Protein AF-A0A933E7H7-F1 (afdb_monomer_lite)

Structure (mmCIF, N/CA/C/O backbone):
data_AF-A0A933E7H7-F1
#
_entry.id   AF-A0A933E7H7-F1
#
loop_
_atom_site.group_PDB
_atom_site.id
_atom_site.type_symbol
_atom_site.label_atom_id
_atom_site.label_alt_id
_atom_site.label_comp_id
_atom_site.label_asym_id
_atom_site.label_entity_id
_atom_site.label_seq_id
_atom_site.pdbx_PDB_ins_code
_atom_site.Cartn_x
_atom_site.Cartn_y
_atom_site.Cartn_z
_atom_site.occupancy
_atom_site.B_iso_or_equiv
_atom_site.auth_seq_id
_atom_site.auth_comp_id
_atom_site.auth_asym_id
_atom_site.auth_atom_id
_atom_site.pdbx_PDB_model_num
ATOM 1 N N . MET A 1 1 ? -16.738 16.250 9.153 1.00 64.12 1 MET A N 1
ATOM 2 C CA . MET A 1 1 ? -16.605 14.952 9.856 1.00 64.12 1 MET A CA 1
ATOM 3 C C . MET A 1 1 ? -17.069 15.124 11.294 1.00 64.12 1 MET A C 1
ATOM 5 O O . MET A 1 1 ? -16.569 16.020 11.959 1.00 64.12 1 MET A O 1
ATOM 9 N N . SER A 1 2 ? -18.019 14.312 11.762 1.00 92.25 2 SER A N 1
ATOM 10 C CA . SER A 1 2 ? -18.434 14.313 13.175 1.00 92.25 2 SER A CA 1
ATOM 11 C C . SER A 1 2 ? -17.276 13.863 14.082 1.00 92.25 2 SER A C 1
ATOM 13 O O . SER A 1 2 ? -16.476 13.009 13.689 1.00 92.25 2 SER A O 1
ATOM 15 N N . VAL A 1 3 ? -17.199 14.408 15.302 1.00 93.88 3 VAL A N 1
ATOM 16 C CA . VAL A 1 3 ? -16.247 13.975 16.345 1.00 93.88 3 VAL A CA 1
ATOM 17 C C . VAL A 1 3 ? -16.380 12.473 16.614 1.00 93.88 3 VAL A C 1
ATOM 19 O O . VAL A 1 3 ? -15.382 11.773 16.784 1.00 93.88 3 VAL A O 1
ATOM 22 N N . GLU A 1 4 ? -17.605 11.953 16.569 1.00 95.25 4 GLU A N 1
ATOM 23 C CA . GLU A 1 4 ? -17.889 10.534 16.759 1.00 95.25 4 GLU A CA 1
ATOM 24 C C . GLU A 1 4 ? -17.349 9.678 15.606 1.00 95.25 4 GLU A C 1
ATOM 26 O O . GLU A 1 4 ? -16.718 8.648 15.843 1.00 95.25 4 GLU A O 1
ATOM 31 N N . ALA A 1 5 ? -17.527 10.129 14.359 1.00 96.44 5 ALA A N 1
ATOM 32 C CA . ALA A 1 5 ? -16.992 9.440 13.185 1.00 96.44 5 ALA A CA 1
ATOM 33 C C . ALA A 1 5 ? -15.457 9.367 13.234 1.00 96.44 5 ALA A C 1
ATOM 35 O O . ALA A 1 5 ? -14.878 8.312 12.982 1.00 96.44 5 ALA A O 1
ATOM 36 N N . LYS A 1 6 ? -14.796 10.462 13.638 1.00 97.25 6 LYS A N 1
ATOM 37 C CA . LYS A 1 6 ? -13.339 10.491 13.826 1.00 97.25 6 LYS A CA 1
ATOM 38 C C . LYS A 1 6 ? -12.887 9.506 14.908 1.00 97.25 6 LYS A C 1
ATOM 40 O O . LYS A 1 6 ? -11.928 8.773 14.692 1.00 97.25 6 LYS A O 1
ATOM 45 N N . ARG A 1 7 ? -13.577 9.459 16.052 1.00 97.62 7 ARG A N 1
ATOM 46 C CA . ARG A 1 7 ? -13.245 8.532 17.146 1.00 97.62 7 ARG A CA 1
ATOM 47 C C . ARG A 1 7 ? -13.382 7.070 16.715 1.00 97.62 7 ARG A C 1
ATOM 49 O O . ARG A 1 7 ? -12.482 6.283 16.990 1.00 97.62 7 ARG A O 1
ATOM 56 N N . LYS A 1 8 ? -14.476 6.721 16.029 1.00 97.94 8 LYS A N 1
ATOM 57 C CA . LYS A 1 8 ? -14.700 5.362 15.504 1.00 97.94 8 LYS A CA 1
ATOM 58 C C . LYS A 1 8 ? -13.614 4.965 14.506 1.00 97.94 8 LYS A C 1
ATOM 60 O O . LYS A 1 8 ? -13.065 3.877 14.620 1.00 97.94 8 LYS A O 1
ATOM 65 N N . LEU A 1 9 ? -13.253 5.869 13.593 1.00 97.44 9 LEU A N 1
ATOM 66 C CA . LEU A 1 9 ? -12.184 5.631 12.623 1.00 97.44 9 LEU A CA 1
ATOM 67 C C . LEU A 1 9 ? -10.837 5.349 13.305 1.00 97.44 9 LEU A C 1
ATOM 69 O O . LEU A 1 9 ? -10.169 4.385 12.950 1.00 97.44 9 LEU A O 1
ATOM 73 N N . LEU A 1 10 ? -10.445 6.160 14.291 1.00 97.81 10 LEU A N 1
ATOM 74 C CA . LEU A 1 10 ? -9.168 5.979 14.990 1.00 97.81 10 LEU A CA 1
ATOM 75 C C . LEU A 1 10 ? -9.119 4.661 15.77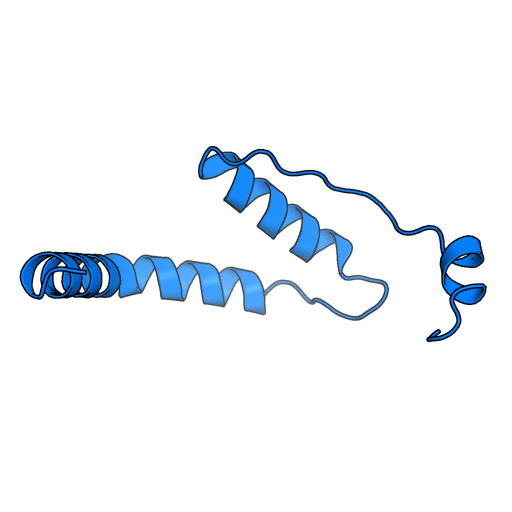3 1.00 97.81 10 LEU A C 1
ATOM 77 O O . LEU A 1 10 ? -8.133 3.938 15.673 1.00 97.81 10 LEU A O 1
ATOM 81 N N . ALA A 1 11 ? -10.201 4.308 16.473 1.00 98.31 11 ALA A N 1
ATOM 82 C CA . ALA A 1 11 ? -10.296 3.025 17.167 1.00 98.31 11 ALA A CA 1
ATOM 83 C C . ALA A 1 11 ? -10.158 1.836 16.197 1.00 98.31 11 ALA A C 1
ATOM 85 O O . ALA A 1 11 ? -9.494 0.849 16.508 1.00 98.31 11 ALA A O 1
ATOM 86 N N . GLU A 1 12 ? -10.732 1.952 14.999 1.00 98.19 12 GLU A N 1
ATOM 87 C CA . GLU A 1 12 ? -10.674 0.911 13.973 1.00 98.19 12 GLU A CA 1
ATOM 88 C C . GLU A 1 12 ? -9.270 0.738 13.370 1.00 98.19 12 GLU A C 1
ATOM 90 O O . GLU A 1 12 ? -8.869 -0.383 13.027 1.00 98.19 12 GLU A O 1
ATOM 95 N N . VAL A 1 13 ? -8.515 1.839 13.265 1.00 97.88 13 VAL A N 1
ATOM 96 C CA . VAL A 1 13 ? -7.098 1.841 12.871 1.00 97.88 13 VAL A CA 1
ATOM 97 C C . VAL A 1 13 ? -6.245 1.180 13.951 1.00 97.88 13 VAL A C 1
ATOM 99 O O . VAL A 1 13 ? -5.460 0.285 13.634 1.00 97.88 13 VAL A O 1
ATOM 102 N N . ASP A 1 14 ? -6.428 1.549 15.222 1.00 98.44 14 ASP A N 1
ATOM 103 C CA . ASP A 1 14 ? -5.677 0.953 16.333 1.00 98.44 14 ASP A CA 1
ATOM 104 C C . ASP A 1 14 ? -5.954 -0.550 16.470 1.00 98.44 14 ASP A C 1
ATOM 106 O O . ASP A 1 14 ? -5.016 -1.337 16.613 1.00 98.44 14 ASP A O 1
ATOM 110 N N . ALA A 1 15 ? -7.210 -0.975 16.303 1.00 98.62 15 ALA A N 1
ATOM 111 C CA . ALA A 1 15 ? -7.588 -2.390 16.271 1.00 98.62 15 ALA A CA 1
ATOM 112 C C . ALA A 1 15 ? -6.916 -3.175 15.123 1.00 98.62 15 ALA A C 1
ATOM 114 O O . ALA A 1 15 ? -6.813 -4.401 15.173 1.00 98.62 15 ALA A O 1
ATOM 115 N N . ARG A 1 16 ? -6.440 -2.491 14.072 1.00 98.19 16 ARG A N 1
ATOM 116 C CA . ARG A 1 16 ? -5.746 -3.081 12.912 1.00 98.19 16 ARG A CA 1
ATOM 117 C C . ARG A 1 16 ? -4.232 -2.986 12.969 1.00 98.19 16 ARG A C 1
ATOM 119 O O . ARG A 1 16 ? -3.590 -3.500 12.054 1.00 98.19 16 ARG A O 1
ATOM 126 N N . ARG A 1 17 ? -3.658 -2.391 14.016 1.00 98.31 17 ARG A N 1
ATOM 127 C CA . ARG A 1 17 ? -2.216 -2.137 14.137 1.00 98.31 17 ARG A CA 1
ATOM 128 C C . ARG A 1 17 ? -1.351 -3.343 13.760 1.00 98.31 17 ARG A C 1
ATOM 130 O O . ARG A 1 17 ? -0.429 -3.179 12.972 1.00 98.31 17 ARG A O 1
ATOM 137 N N . GLY A 1 18 ? -1.675 -4.543 14.249 1.00 98.56 18 GLY A N 1
ATOM 138 C CA . GLY A 1 18 ? -0.942 -5.771 13.907 1.00 98.56 18 GLY A CA 1
ATOM 139 C C . GLY A 1 18 ? -0.921 -6.054 12.401 1.00 98.56 18 GLY A C 1
ATOM 140 O O . GLY A 1 18 ? 0.147 -6.151 11.809 1.00 98.56 18 GLY A O 1
ATOM 141 N N . ARG A 1 19 ? -2.094 -6.048 11.752 1.00 97.50 19 ARG A N 1
ATOM 142 C CA . ARG A 1 19 ? -2.220 -6.250 10.295 1.00 97.50 19 ARG A CA 1
ATOM 143 C C . ARG A 1 19 ? -1.509 -5.171 9.475 1.00 97.50 19 ARG A C 1
ATOM 145 O O . ARG A 1 19 ? -1.020 -5.454 8.385 1.00 97.50 19 ARG A O 1
ATOM 152 N N . ILE A 1 20 ? -1.478 -3.933 9.972 1.00 97.88 20 ILE A N 1
ATOM 153 C CA . ILE A 1 20 ? -0.758 -2.823 9.331 1.00 97.88 20 ILE A CA 1
ATOM 154 C C . ILE A 1 20 ? 0.753 -3.063 9.412 1.00 97.88 20 ILE A C 1
ATOM 156 O O . ILE A 1 20 ? 1.446 -2.909 8.410 1.00 97.88 20 ILE A O 1
ATOM 160 N N . ILE A 1 21 ? 1.256 -3.481 10.576 1.00 98.62 21 ILE A N 1
ATOM 161 C CA . ILE A 1 21 ? 2.672 -3.818 10.769 1.00 98.62 21 ILE A CA 1
ATOM 162 C C . ILE A 1 21 ? 3.071 -5.008 9.890 1.00 98.62 21 ILE A C 1
ATOM 164 O O . ILE A 1 21 ? 4.101 -4.943 9.230 1.00 98.62 21 ILE A O 1
ATOM 168 N N . GLU A 1 22 ? 2.257 -6.061 9.823 1.00 98.31 22 GLU A N 1
ATOM 169 C CA . GLU A 1 22 ? 2.506 -7.219 8.953 1.00 98.31 22 GLU A CA 1
ATOM 170 C C . GLU A 1 22 ? 2.571 -6.822 7.474 1.00 98.31 22 GLU A C 1
ATOM 172 O O . GLU A 1 22 ? 3.470 -7.254 6.753 1.00 98.31 22 GLU A O 1
ATOM 177 N N . LEU A 1 23 ? 1.648 -5.964 7.022 1.00 97.56 23 LEU A N 1
ATOM 178 C CA . LEU A 1 23 ? 1.679 -5.434 5.661 1.00 97.56 23 LEU A CA 1
ATOM 179 C C . LEU A 1 23 ? 2.960 -4.630 5.413 1.00 97.56 23 LEU A C 1
ATOM 181 O O . LEU A 1 23 ? 3.618 -4.849 4.403 1.00 97.56 23 LEU A O 1
ATOM 185 N N . LEU A 1 24 ? 3.343 -3.748 6.340 1.00 98.25 24 LEU A N 1
ATOM 186 C CA . LEU A 1 24 ? 4.581 -2.976 6.238 1.00 98.25 24 LEU A CA 1
ATOM 187 C C . LEU A 1 24 ? 5.815 -3.885 6.169 1.00 98.25 24 LEU A C 1
ATOM 189 O O . LEU A 1 24 ? 6.691 -3.669 5.340 1.00 98.25 24 LEU A O 1
ATOM 193 N N . GLN A 1 25 ? 5.880 -4.919 7.008 1.00 98.56 25 GLN A N 1
ATOM 194 C CA . GLN A 1 25 ? 6.978 -5.882 6.990 1.00 98.56 25 GLN A CA 1
ATOM 195 C C . GLN A 1 25 ? 7.058 -6.633 5.659 1.00 98.56 25 GLN A C 1
ATOM 197 O O . GLN A 1 25 ? 8.159 -6.842 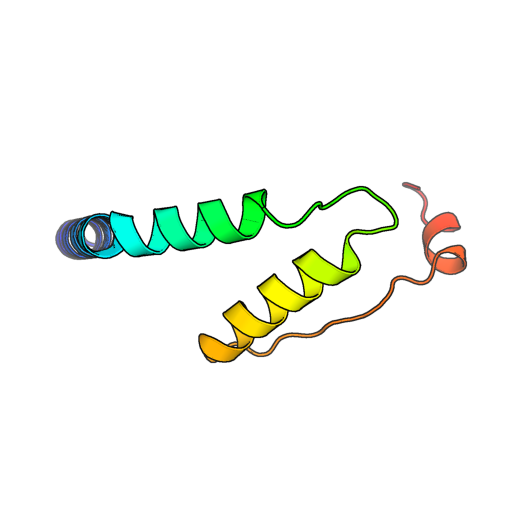5.160 1.00 98.56 25 GLN A O 1
ATOM 202 N N . ALA A 1 26 ? 5.921 -7.029 5.081 1.00 98.00 26 ALA A N 1
ATOM 203 C CA . ALA A 1 26 ? 5.891 -7.659 3.764 1.00 98.00 26 ALA A CA 1
ATOM 204 C C . ALA A 1 26 ? 6.408 -6.708 2.672 1.00 98.00 26 ALA A C 1
ATOM 206 O O . ALA A 1 26 ? 7.251 -7.116 1.882 1.00 98.00 26 ALA A O 1
ATOM 207 N N . LEU A 1 27 ? 5.980 -5.438 2.689 1.00 97.69 27 LEU A N 1
ATOM 208 C CA . LEU A 1 27 ? 6.454 -4.418 1.746 1.00 97.69 27 LEU A CA 1
ATOM 209 C C . LEU A 1 27 ? 7.973 -4.205 1.849 1.00 97.69 27 LEU A C 1
ATOM 211 O O . LEU A 1 27 ? 8.648 -4.168 0.833 1.00 97.69 27 LEU A O 1
ATOM 215 N N . VAL A 1 28 ? 8.520 -4.111 3.066 1.00 97.31 28 VAL A N 1
ATOM 216 C CA . VAL A 1 28 ? 9.962 -3.880 3.293 1.00 97.31 28 VAL A CA 1
ATOM 217 C C . VAL A 1 28 ? 10.827 -5.084 2.901 1.00 97.31 28 VAL A C 1
ATOM 219 O O . VAL A 1 28 ? 11.999 -4.917 2.578 1.00 97.31 28 VAL A O 1
ATOM 222 N N . ARG A 1 29 ? 10.284 -6.306 2.944 1.00 97.62 29 ARG A N 1
ATOM 223 C CA . ARG A 1 29 ? 11.029 -7.526 2.584 1.00 97.62 29 ARG A CA 1
ATOM 224 C C . ARG A 1 29 ? 11.238 -7.692 1.083 1.00 97.62 29 ARG A C 1
A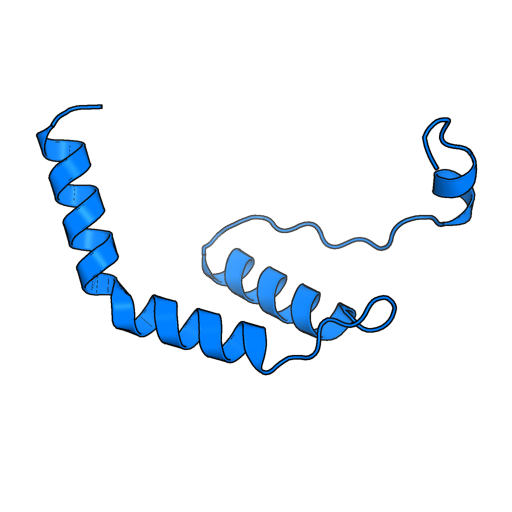TOM 226 O O . ARG A 1 29 ? 12.153 -8.419 0.713 1.00 97.62 29 ARG A O 1
ATOM 233 N N . ILE A 1 30 ? 10.397 -7.074 0.258 1.00 97.75 30 ILE A N 1
ATOM 234 C CA . ILE A 1 30 ? 10.487 -7.154 -1.199 1.00 97.75 30 ILE A CA 1
ATOM 235 C C . ILE A 1 30 ? 11.328 -5.959 -1.672 1.00 97.75 30 ILE A C 1
ATOM 237 O O . ILE A 1 30 ? 10.895 -4.817 -1.495 1.00 97.75 30 ILE A O 1
ATOM 241 N N . PRO A 1 31 ? 12.529 -6.172 -2.238 1.00 95.50 31 PRO A N 1
ATOM 242 C CA . PRO A 1 31 ? 13.340 -5.082 -2.763 1.00 95.50 31 PRO A CA 1
ATOM 243 C C . PRO A 1 31 ? 12.583 -4.299 -3.843 1.00 95.50 31 PRO A C 1
ATOM 245 O O . PRO A 1 31 ? 12.023 -4.873 -4.769 1.00 95.50 31 PRO A O 1
ATOM 248 N N . SER A 1 32 ? 12.576 -2.973 -3.726 1.00 95.44 32 SER A N 1
ATOM 249 C CA . SER A 1 32 ? 11.922 -2.057 -4.668 1.00 95.44 32 SER A CA 1
ATOM 250 C C . SER A 1 32 ? 12.950 -1.126 -5.316 1.00 95.44 32 SER A C 1
ATOM 252 O O . SER A 1 32 ? 12.847 0.100 -5.223 1.00 95.44 32 SER A O 1
ATOM 254 N N . VAL A 1 33 ? 14.018 -1.710 -5.857 1.00 94.75 33 VAL A N 1
ATOM 255 C CA . VAL A 1 33 ? 15.101 -0.968 -6.516 1.00 94.75 33 VAL A CA 1
ATOM 256 C C . VAL A 1 33 ? 14.621 -0.530 -7.894 1.00 94.75 33 VAL A C 1
ATOM 258 O O . VAL A 1 33 ? 13.993 -1.319 -8.586 1.00 94.75 33 VAL A O 1
ATOM 261 N N . THR A 1 34 ? 14.924 0.708 -8.290 1.00 90.88 34 THR A N 1
ATOM 262 C CA . THR A 1 34 ? 14.561 1.238 -9.612 1.00 90.88 34 THR A CA 1
ATOM 263 C C . THR A 1 34 ? 15.077 0.340 -10.740 1.00 90.88 34 THR A C 1
ATOM 265 O O . THR A 1 34 ? 16.275 0.069 -10.814 1.00 90.88 34 THR A O 1
ATOM 268 N N . GLY A 1 35 ? 14.176 -0.067 -11.629 1.00 89.12 35 GLY A N 1
ATOM 269 C CA . GLY A 1 35 ? 14.395 -1.038 -12.701 1.00 89.12 35 GLY A CA 1
ATOM 270 C C . GLY A 1 35 ? 14.047 -2.486 -12.328 1.00 89.12 35 GLY A C 1
ATOM 271 O O . GLY A 1 35 ? 13.980 -3.330 -13.217 1.00 89.12 35 GLY A O 1
ATOM 272 N N . GLU A 1 36 ? 13.805 -2.782 -11.050 1.00 91.50 36 GLU A N 1
ATOM 273 C CA . GLU A 1 36 ? 13.516 -4.127 -10.526 1.00 91.50 36 GLU A CA 1
ATOM 274 C C . GLU A 1 36 ? 12.255 -4.155 -9.636 1.00 91.50 36 GLU A C 1
ATOM 276 O O . GLU A 1 36 ? 11.933 -5.166 -9.014 1.00 91.50 36 GLU A O 1
ATOM 281 N N . GLU A 1 37 ? 11.487 -3.065 -9.580 1.00 94.69 37 GLU A N 1
ATOM 282 C CA . GLU A 1 37 ? 10.325 -2.915 -8.697 1.00 94.69 37 GLU A CA 1
ATOM 283 C C . GLU A 1 37 ? 9.070 -3.711 -9.108 1.00 94.69 37 GLU A C 1
ATOM 285 O O . GLU A 1 37 ? 8.043 -3.642 -8.426 1.00 94.69 37 GLU A O 1
ATOM 290 N N . GLY A 1 38 ? 9.119 -4.489 -10.192 1.00 94.38 38 GLY A N 1
ATOM 291 C CA . GLY A 1 38 ? 7.957 -5.230 -10.695 1.00 94.38 38 GLY A CA 1
ATOM 292 C C . GLY A 1 38 ? 7.344 -6.185 -9.659 1.00 94.38 38 GLY A C 1
ATOM 293 O O . GLY A 1 38 ? 6.120 -6.295 -9.557 1.00 94.38 38 GLY A O 1
ATOM 294 N N . GLU A 1 39 ? 8.171 -6.827 -8.825 1.00 96.00 39 GLU A N 1
ATOM 295 C CA . GLU A 1 39 ? 7.697 -7.748 -7.781 1.00 96.00 39 GLU A CA 1
ATOM 296 C C . GLU A 1 39 ? 6.840 -7.027 -6.726 1.00 96.00 39 GLU A C 1
ATOM 298 O O . GLU A 1 39 ? 5.720 -7.455 -6.419 1.00 96.00 39 GLU A O 1
ATOM 303 N N . ILE A 1 40 ? 7.326 -5.897 -6.200 1.00 97.44 40 ILE A N 1
ATOM 304 C CA . ILE A 1 40 ? 6.598 -5.126 -5.185 1.00 97.44 40 ILE A CA 1
ATOM 305 C C . ILE A 1 40 ? 5.328 -4.492 -5.763 1.00 97.44 40 ILE A C 1
ATOM 307 O O . ILE A 1 40 ? 4.291 -4.473 -5.096 1.00 97.44 40 ILE A O 1
ATOM 311 N N . GLN A 1 41 ? 5.365 -4.022 -7.013 1.00 97.00 41 GLN A N 1
ATOM 312 C CA . GLN A 1 41 ? 4.191 -3.471 -7.690 1.00 97.00 41 GLN A CA 1
ATOM 313 C C . GLN A 1 41 ? 3.108 -4.543 -7.873 1.00 97.00 41 GLN A C 1
ATOM 315 O O . GLN A 1 41 ? 1.936 -4.288 -7.581 1.00 97.00 41 GLN A O 1
ATOM 320 N N . GLY A 1 42 ? 3.496 -5.765 -8.255 1.00 97.50 42 GLY A N 1
ATOM 321 C CA . GLY A 1 42 ? 2.596 -6.916 -8.335 1.00 97.50 42 GLY A CA 1
ATOM 322 C C . GLY A 1 42 ? 1.957 -7.262 -6.986 1.00 97.50 42 GLY A C 1
ATOM 323 O O . GLY A 1 42 ? 0.736 -7.428 -6.904 1.00 97.50 42 GLY A O 1
ATOM 324 N N . PHE A 1 43 ? 2.754 -7.290 -5.914 1.00 98.06 43 PHE A N 1
ATOM 325 C CA . PHE A 1 43 ? 2.264 -7.509 -4.549 1.00 98.06 43 PHE A CA 1
ATOM 326 C C . PHE A 1 43 ? 1.229 -6.453 -4.123 1.00 98.06 43 PHE A C 1
ATOM 328 O O . PHE A 1 43 ? 0.163 -6.787 -3.593 1.00 98.06 43 PHE A O 1
ATOM 335 N N . VAL A 1 44 ? 1.504 -5.170 -4.378 1.00 97.88 44 VAL A N 1
ATOM 336 C CA . VAL A 1 44 ? 0.578 -4.071 -4.060 1.00 97.88 44 VAL A CA 1
ATOM 337 C C . VAL A 1 44 ? -0.704 -4.179 -4.886 1.00 97.88 44 VAL A C 1
ATOM 339 O O . VAL A 1 44 ? -1.798 -4.065 -4.328 1.00 97.88 44 VAL A O 1
ATOM 342 N N . ALA A 1 45 ? -0.594 -4.453 -6.187 1.00 98.25 45 ALA A N 1
ATOM 343 C CA . ALA A 1 45 ? -1.747 -4.595 -7.068 1.00 98.25 45 ALA A CA 1
ATOM 344 C C . ALA A 1 45 ? -2.676 -5.727 -6.609 1.00 98.25 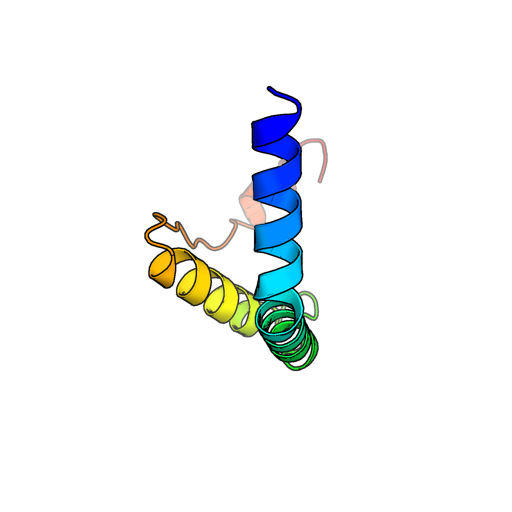45 ALA A C 1
ATOM 346 O O . ALA A 1 45 ? -3.894 -5.553 -6.536 1.00 98.25 45 ALA A O 1
ATOM 347 N N . GLU A 1 46 ? -2.113 -6.876 -6.236 1.00 98.12 46 GLU A N 1
ATOM 348 C CA . GLU A 1 46 ? -2.883 -8.002 -5.714 1.00 98.12 46 GLU A CA 1
ATOM 349 C C . GLU A 1 46 ? -3.594 -7.650 -4.400 1.00 98.12 46 GLU A C 1
ATOM 351 O O . GLU A 1 46 ? -4.779 -7.948 -4.218 1.00 98.12 46 GLU A O 1
ATOM 356 N N . ARG A 1 47 ? -2.904 -6.942 -3.498 1.00 97.38 47 ARG A N 1
ATOM 357 C CA . ARG A 1 47 ? -3.482 -6.484 -2.233 1.00 97.38 47 ARG A CA 1
ATOM 358 C C . ARG A 1 47 ? -4.660 -5.535 -2.444 1.00 97.38 47 ARG A C 1
ATOM 360 O O . ARG A 1 47 ? -5.672 -5.693 -1.763 1.00 97.38 47 ARG A O 1
ATOM 367 N N . LEU A 1 48 ? -4.546 -4.585 -3.371 1.00 98.00 48 LEU A N 1
ATOM 368 C CA . LEU A 1 48 ? -5.614 -3.640 -3.709 1.00 98.00 48 LEU A CA 1
ATOM 369 C C . LEU A 1 48 ? -6.814 -4.354 -4.353 1.00 98.00 48 LEU A C 1
ATOM 371 O O . LEU A 1 48 ? -7.953 -4.113 -3.950 1.00 98.00 48 LEU A O 1
ATOM 375 N N . ARG A 1 49 ? -6.577 -5.317 -5.253 1.00 98.31 49 ARG A N 1
ATOM 376 C CA . ARG A 1 49 ? -7.644 -6.163 -5.822 1.00 98.31 49 ARG A CA 1
ATOM 377 C C . ARG A 1 49 ? -8.383 -6.953 -4.744 1.00 98.31 49 ARG A C 1
ATOM 379 O O . ARG A 1 49 ? -9.610 -6.982 -4.736 1.00 98.31 49 ARG A O 1
ATOM 386 N N . ARG A 1 50 ? -7.666 -7.527 -3.769 1.00 97.12 50 ARG A N 1
ATOM 387 C CA . ARG A 1 50 ? -8.278 -8.203 -2.605 1.00 97.12 50 ARG A CA 1
ATOM 388 C C . ARG A 1 50 ? -9.107 -7.261 -1.722 1.00 97.12 50 ARG A C 1
ATOM 390 O O . ARG A 1 50 ? -9.960 -7.734 -0.978 1.00 97.12 50 ARG A O 1
ATOM 397 N N . MET A 1 51 ? -8.870 -5.949 -1.783 1.00 96.50 51 MET A N 1
ATOM 398 C CA . MET A 1 51 ? -9.701 -4.934 -1.118 1.00 96.50 51 MET A CA 1
ATOM 399 C C . MET A 1 51 ? -10.947 -4.552 -1.934 1.00 96.50 51 MET A C 1
ATOM 401 O O . MET A 1 51 ? -11.733 -3.728 -1.472 1.00 96.50 51 MET A O 1
ATOM 405 N N . GLY A 1 52 ? -11.146 -5.153 -3.112 1.00 98.25 52 GLY A N 1
ATOM 406 C CA . GLY A 1 52 ? -12.269 -4.875 -4.008 1.00 98.25 52 GLY A CA 1
ATOM 407 C C . GLY A 1 52 ? -12.057 -3.657 -4.906 1.00 98.25 52 GLY A C 1
ATOM 408 O O . GLY A 1 52 ? -13.028 -3.130 -5.440 1.00 98.25 52 GLY A O 1
ATOM 409 N N . LEU A 1 53 ? -10.814 -3.188 -5.050 1.00 98.50 53 LEU A N 1
ATOM 410 C CA . LEU A 1 53 ? -10.482 -2.071 -5.929 1.00 98.50 53 LEU A CA 1
ATOM 411 C C . LEU A 1 53 ? -10.201 -2.567 -7.349 1.00 98.50 53 LEU A C 1
ATOM 413 O O . LEU A 1 53 ? -9.593 -3.622 -7.545 1.00 98.50 53 LEU A O 1
ATOM 417 N N . GLU A 1 54 ? -10.597 -1.765 -8.333 1.00 98.12 54 GLU A N 1
ATOM 418 C CA . GLU A 1 54 ? -10.113 -1.897 -9.702 1.00 98.12 54 GLU A CA 1
ATOM 419 C C . GLU A 1 54 ? -8.669 -1.389 -9.765 1.00 98.12 54 GLU A C 1
ATOM 421 O O . GLU A 1 54 ? -8.353 -0.320 -9.238 1.00 98.12 54 GLU A O 1
ATOM 426 N N . VAL A 1 55 ? -7.777 -2.188 -10.351 1.00 98.06 55 VAL A N 1
ATOM 427 C CA . VAL A 1 55 ? -6.343 -1.889 -10.392 1.00 98.06 55 VAL A CA 1
ATOM 428 C C . VAL A 1 55 ? -5.838 -2.070 -11.808 1.00 98.06 55 VAL A C 1
ATOM 430 O O . VAL A 1 55 ? -5.727 -3.205 -12.289 1.00 98.06 55 VAL A O 1
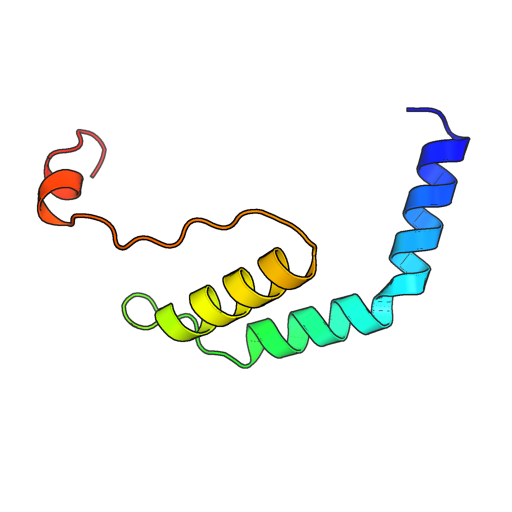ATOM 433 N N . ASP A 1 56 ?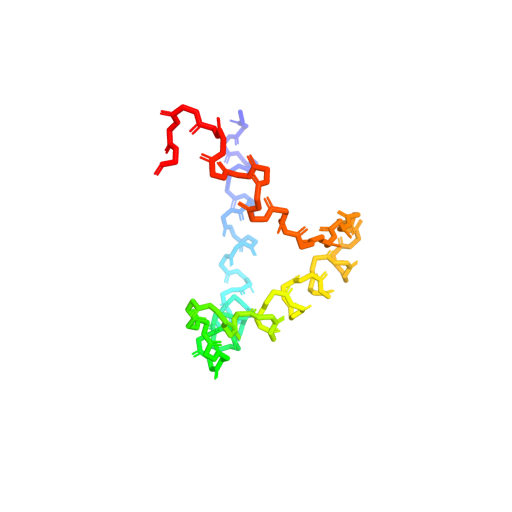 -5.490 -0.943 -12.414 1.00 97.81 56 ASP A N 1
ATOM 434 C CA . ASP A 1 56 ? -4.761 -0.876 -13.669 1.00 97.81 56 ASP A CA 1
ATOM 435 C C . ASP A 1 56 ? -3.253 -1.009 -13.410 1.00 97.81 56 ASP A C 1
ATOM 437 O O . ASP A 1 56 ? -2.704 -0.363 -12.514 1.00 97.81 56 ASP A O 1
ATOM 441 N N . VAL A 1 57 ? -2.598 -1.888 -14.166 1.00 96.06 57 VAL A N 1
ATOM 442 C CA . VAL A 1 57 ? -1.152 -2.131 -14.103 1.00 96.06 57 VAL A CA 1
ATOM 443 C C . VAL A 1 57 ? -0.631 -2.042 -15.525 1.00 96.06 57 VAL A C 1
ATOM 445 O O . VAL A 1 57 ? -1.024 -2.836 -16.379 1.00 96.06 57 VAL A O 1
ATOM 448 N N . TRP A 1 58 ? 0.252 -1.082 -15.765 1.00 94.62 58 TRP A N 1
ATOM 449 C CA . TRP A 1 58 ? 0.785 -0.771 -17.083 1.00 94.62 58 TRP A CA 1
ATOM 450 C C . TRP A 1 58 ? 2.260 -0.386 -16.975 1.00 94.62 58 TRP A C 1
ATOM 452 O O . TRP A 1 58 ? 2.704 0.125 -15.948 1.00 94.62 58 TRP A O 1
ATOM 462 N N . GLU A 1 59 ? 3.002 -0.626 -18.053 1.00 90.62 59 GLU A N 1
ATOM 463 C CA . GLU A 1 59 ? 4.397 -0.207 -18.192 1.00 90.62 59 GLU A CA 1
ATOM 464 C C . GLU A 1 59 ? 4.465 1.136 -18.924 1.00 90.62 59 GLU A C 1
ATOM 466 O O . GLU A 1 59 ? 3.820 1.292 -19.971 1.00 90.62 59 GLU A O 1
ATOM 471 N N . PRO A 1 60 ? 5.232 2.116 -18.424 1.00 88.62 60 PRO A N 1
ATOM 472 C CA . PRO A 1 60 ? 5.355 3.395 -19.093 1.00 88.62 60 PRO A CA 1
ATOM 473 C C . PRO A 1 60 ? 6.172 3.325 -20.384 1.00 88.62 60 PRO A C 1
ATOM 475 O O . PRO A 1 60 ? 7.238 2.717 -20.445 1.00 88.62 60 PRO A O 1
ATOM 478 N N . ASP A 1 61 ? 5.706 4.033 -21.418 1.00 90.81 61 ASP A N 1
ATOM 479 C CA . ASP A 1 61 ? 6.479 4.227 -22.646 1.00 90.81 61 ASP A CA 1
ATOM 480 C C . ASP A 1 61 ? 7.607 5.238 -22.397 1.00 90.81 61 ASP A C 1
ATOM 482 O O . ASP A 1 61 ? 7.402 6.454 -22.327 1.00 90.81 61 ASP A O 1
ATOM 486 N N . TRP A 1 62 ? 8.821 4.709 -22.277 1.00 88.19 62 TRP A N 1
ATOM 487 C CA . TRP A 1 62 ? 10.034 5.477 -22.021 1.00 88.19 62 TRP A CA 1
ATOM 488 C C . TRP A 1 62 ? 10.341 6.517 -23.106 1.00 88.19 62 TRP A C 1
ATOM 490 O O . TRP A 1 62 ? 10.773 7.632 -22.804 1.00 88.19 62 TRP A O 1
ATOM 500 N N . GLU A 1 63 ? 10.099 6.187 -24.375 1.00 92.25 63 GLU A N 1
ATOM 501 C CA . GLU A 1 63 ? 10.369 7.095 -25.492 1.00 92.25 63 GLU A CA 1
ATOM 502 C C . GLU A 1 63 ? 9.313 8.197 -25.590 1.00 92.25 63 GLU A C 1
ATOM 504 O O . GLU A 1 63 ? 9.614 9.313 -26.024 1.00 92.25 63 GLU A O 1
ATOM 509 N N . ALA A 1 64 ? 8.082 7.920 -25.161 1.00 92.25 64 ALA A N 1
ATOM 510 C CA . ALA A 1 64 ? 7.072 8.954 -24.981 1.00 92.25 64 ALA A CA 1
ATOM 511 C C . ALA A 1 64 ? 7.410 9.875 -23.797 1.00 92.25 64 ALA A C 1
ATOM 513 O O . ALA A 1 64 ? 7.324 11.096 -23.938 1.00 92.25 64 ALA A O 1
ATOM 514 N N . LEU A 1 65 ? 7.846 9.315 -22.662 1.00 90.50 65 LEU A N 1
ATOM 515 C CA . LEU A 1 65 ? 8.187 10.079 -21.456 1.00 90.50 65 LEU A CA 1
ATOM 516 C C . LEU A 1 65 ? 9.319 11.081 -21.691 1.00 90.50 65 LEU A C 1
ATOM 518 O O . LEU A 1 65 ? 9.184 12.236 -21.296 1.00 90.50 65 LEU A O 1
ATOM 522 N N . LYS A 1 66 ? 10.381 10.690 -22.404 1.00 92.44 66 LYS A N 1
ATOM 523 C CA . LYS A 1 66 ? 11.508 11.577 -22.758 1.00 92.44 66 LYS A CA 1
ATOM 524 C C . LYS A 1 66 ? 11.115 12.834 -23.532 1.00 92.44 66 LYS A C 1
ATOM 526 O O . LYS A 1 66 ? 11.879 13.792 -23.581 1.00 92.44 66 LYS A O 1
ATOM 531 N N . LYS A 1 67 ? 9.955 12.824 -24.192 1.00 94.31 67 LYS A N 1
ATOM 532 C CA . LYS A 1 67 ? 9.444 13.974 -24.954 1.00 94.31 67 LYS A CA 1
ATOM 533 C C . LYS A 1 67 ? 8.696 14.968 -24.063 1.00 94.31 67 LYS A C 1
ATOM 535 O O . LYS A 1 67 ? 8.320 16.037 -24.539 1.00 94.31 67 LYS A O 1
ATOM 540 N N . HIS A 1 68 ? 8.438 14.620 -22.801 1.00 92.38 68 HIS A N 1
ATOM 541 C CA . HIS A 1 68 ? 7.722 15.475 -21.868 1.00 92.38 68 HIS A CA 1
ATOM 542 C C . HIS A 1 68 ? 8.615 16.652 -21.423 1.00 92.38 68 HIS A C 1
ATOM 544 O O . HIS A 1 68 ? 9.761 16.423 -21.051 1.00 92.38 68 HIS A O 1
ATOM 550 N N . PRO A 1 69 ? 8.117 17.905 -21.375 1.00 91.19 69 PRO A N 1
ATOM 551 C CA . PRO A 1 69 ? 8.928 19.082 -21.022 1.00 91.19 69 PRO A CA 1
ATOM 552 C C . PRO A 1 69 ? 9.585 19.061 -19.632 1.00 91.19 69 PRO A C 1
ATOM 554 O O . PRO A 1 69 ? 10.437 19.897 -19.349 1.00 91.19 69 PRO A O 1
ATOM 557 N N . GLY A 1 70 ? 9.130 18.168 -18.750 1.00 88.06 70 GLY A N 1
ATOM 558 C CA . GLY A 1 70 ? 9.647 17.989 -17.389 1.00 88.06 70 GLY A CA 1
ATOM 559 C C . GLY A 1 70 ? 10.412 16.683 -17.163 1.00 88.06 70 GLY A C 1
ATOM 560 O O . GLY A 1 70 ? 10.607 16.330 -16.003 1.00 88.06 70 GLY A O 1
ATOM 561 N N . TYR A 1 71 ? 10.745 15.952 -18.231 1.00 76.88 71 TYR A N 1
ATOM 562 C CA . TYR A 1 71 ? 11.674 14.821 -18.181 1.00 76.88 71 TYR A CA 1
ATOM 563 C C . TYR A 1 71 ? 13.116 15.338 -18.175 1.00 76.88 71 TYR A C 1
ATOM 565 O O . TYR A 1 71 ? 13.909 14.861 -17.335 1.00 76.88 71 TYR A O 1
#

Sequence (71 aa):
MSVEAKRKLLAEVDARRGRIIELLQALVRIPSVTGEEGEIQGFVAERLRRMGLEVDVWEPDWEALKKHPGY

Organism: Tectimicrobiota bacterium (NCBI:txid2528274)

Secondary structure (DSSP, 8-state):
--HHHHHHHHHHHHTTHHHHHHHHHHHHHS---TTTTHHHHHHHHHHHHHTT---------HHHHTTSTT-

Radius of gyration: 17.75 Å; chains: 1; bounding box: 34×27×43 Å

Foldseek 3Di:
DDPVVVVVVVVVVVVCVVVVVVVVVVLVVDDCDVVRNPVSVVVVQVVCVVVVDDDDDDDDDPVVVVPDPVD

pLDDT: mean 95.14, std 5.25, range [64.12, 98.62]